Protein AF-A0A838FBD4-F1 (afdb_monomer)

Nearest PDB structures (foldseek):
  7ur6-assembly1_K  TM=4.235E-01  e=3.950E+00  Macaca mulatta
  9cx3-assembly1_L  TM=3.644E-01  e=2.946E+00  Mus musculus
  7t92-assembly1_L  TM=3.377E-01  e=5.617E+00  synthetic construct
  7sk3-assembly1_E  TM=3.081E-01  e=4.710E+00  Homo sapiens

Foldseek 3Di:
DDPQQKDKAFDPDADDWDDDPNDTDAFDDDPFWTWHDDHRIIIIHGPDDDPPDWDWDDDPPDIDTDDD

Sequence (68 aa):
VDSANALTVSFNQPGNWWWRSGIGASDYEKDKIAVDFEGSQYHLRFKELKPDHAIIYQQGKYWKEVEM

Secondary structure (DSSP, 8-state):
--TTSEEEEE-SSS----EETTEEP--EE-SSEEEEEETTEEEEEESS--TT---EEEETTEEEEPP-

Structure (mmCIF, N/CA/C/O backbone):
data_AF-A0A838FBD4-F1
#
_entry.id   AF-A0A838FBD4-F1
#
loop_
_atom_site.group_PDB
_atom_site.id
_atom_site.type_symbol
_atom_site.label_atom_id
_atom_site.label_alt_id
_atom_site.label_comp_id
_atom_site.label_asym_id
_atom_site.label_entity_id
_atom_site.label_seq_id
_atom_site.pdbx_PDB_ins_code
_atom_site.Cartn_x
_atom_site.Cartn_y
_atom_site.Cartn_z
_atom_site.occupancy
_atom_site.B_iso_or_equiv
_atom_site.auth_seq_id
_atom_site.auth_comp_id
_atom_site.auth_asym_id
_atom_site.auth_atom_id
_atom_site.pdbx_PDB_model_num
ATOM 1 N N . VAL A 1 1 ? -7.871 5.631 6.106 1.00 78.50 1 VAL A N 1
ATOM 2 C CA . VAL A 1 1 ? -8.079 5.622 4.630 1.00 78.50 1 VAL A CA 1
ATOM 3 C C . VAL A 1 1 ? -8.657 6.971 4.252 1.00 78.50 1 VAL A C 1
ATOM 5 O O . VAL A 1 1 ? -9.364 7.530 5.080 1.00 78.50 1 VAL A O 1
ATOM 8 N N . ASP A 1 2 ? -8.324 7.543 3.097 1.00 80.38 2 ASP A N 1
ATOM 9 C CA . ASP A 1 2 ? -8.901 8.840 2.724 1.00 80.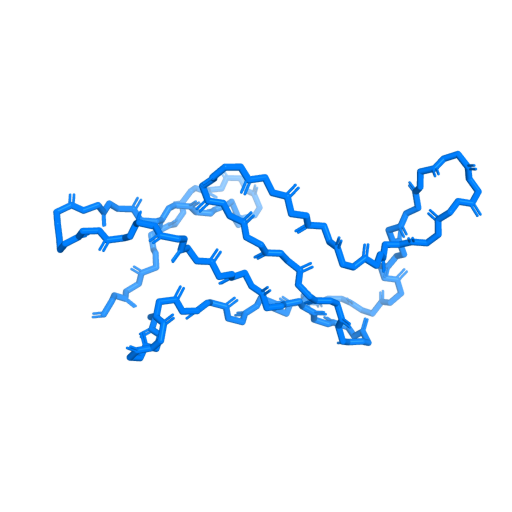38 2 ASP A CA 1
ATOM 10 C C . ASP A 1 2 ? -10.312 8.717 2.116 1.00 80.38 2 ASP A C 1
ATOM 12 O O . ASP A 1 2 ? -10.830 7.624 1.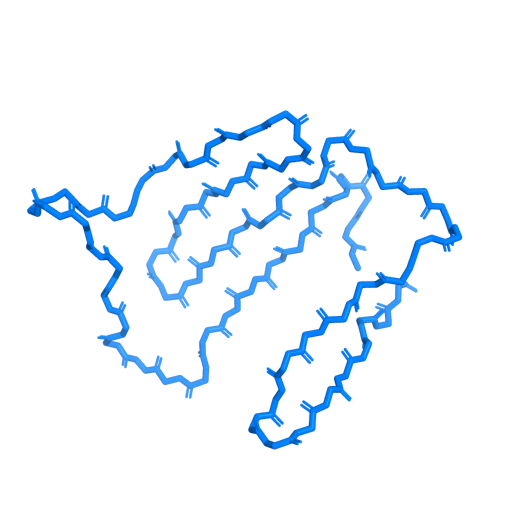872 1.00 80.38 2 ASP A O 1
ATOM 16 N N . SER A 1 3 ? -10.948 9.860 1.855 1.00 77.06 3 SER A N 1
ATOM 17 C CA . SER A 1 3 ? -12.277 9.922 1.237 1.00 77.06 3 SER A CA 1
ATOM 18 C C . SER A 1 3 ? -12.327 9.379 -0.198 1.00 77.06 3 SER A C 1
ATOM 20 O O . SER A 1 3 ? -13.419 9.201 -0.736 1.00 77.0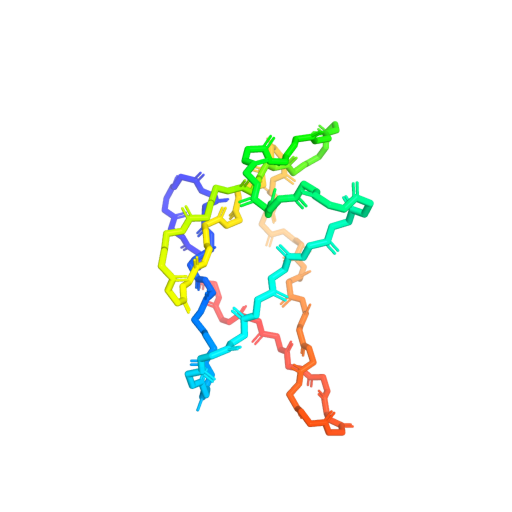6 3 SER A O 1
ATOM 22 N N . ALA A 1 4 ? -11.176 9.097 -0.817 1.00 78.94 4 ALA A N 1
ATOM 23 C CA . ALA A 1 4 ? -11.049 8.511 -2.146 1.00 78.94 4 ALA A CA 1
ATOM 24 C C . ALA A 1 4 ? -10.795 6.991 -2.105 1.00 78.94 4 ALA A C 1
ATOM 26 O O . ALA A 1 4 ? -10.453 6.403 -3.134 1.00 78.94 4 ALA A O 1
ATOM 27 N N . ASN A 1 5 ? -10.968 6.341 -0.945 1.00 87.25 5 ASN A N 1
ATOM 28 C CA . ASN A 1 5 ? -10.622 4.933 -0.730 1.00 87.25 5 ASN A CA 1
ATOM 29 C C . ASN A 1 5 ? -9.147 4.638 -1.049 1.00 87.25 5 ASN A C 1
ATOM 31 O O . ASN A 1 5 ? -8.813 3.551 -1.537 1.00 87.25 5 ASN A O 1
ATOM 35 N N . ALA A 1 6 ? -8.264 5.602 -0.786 1.00 89.94 6 ALA A N 1
ATOM 36 C CA . ALA A 1 6 ? -6.833 5.445 -0.953 1.00 89.94 6 ALA A CA 1
ATOM 37 C C . ALA A 1 6 ? -6.118 5.296 0.396 1.00 89.94 6 ALA A C 1
ATOM 39 O O . ALA A 1 6 ? -6.478 5.878 1.427 1.00 89.94 6 ALA A O 1
ATOM 40 N N . LEU A 1 7 ? -5.072 4.479 0.375 1.00 92.38 7 LEU A N 1
ATOM 41 C CA . LEU A 1 7 ? -4.135 4.270 1.463 1.00 92.38 7 LEU A CA 1
ATOM 42 C C . LEU A 1 7 ? -2.728 4.577 0.956 1.00 92.38 7 LEU A C 1
ATOM 44 O O . LEU A 1 7 ? -2.217 3.891 0.071 1.00 92.38 7 LEU A O 1
ATOM 48 N N . THR A 1 8 ? -2.086 5.578 1.549 1.00 92.38 8 THR A N 1
ATOM 49 C CA . THR A 1 8 ? -0.656 5.816 1.338 1.00 92.38 8 THR A CA 1
ATOM 50 C C . THR A 1 8 ? 0.139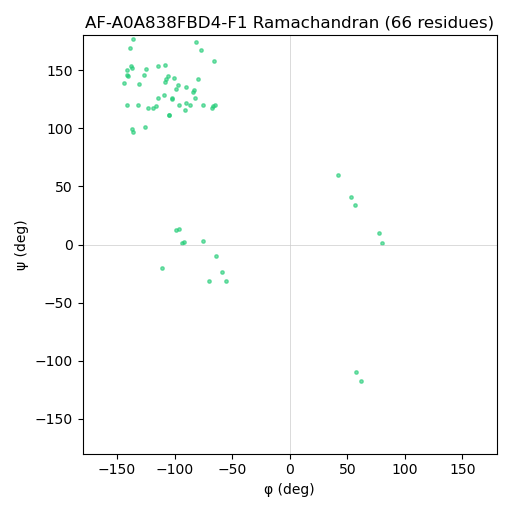 4.895 2.246 1.00 92.38 8 THR A C 1
ATOM 52 O O . THR A 1 8 ? -0.062 4.875 3.462 1.00 92.38 8 THR A O 1
ATOM 55 N N . VAL A 1 9 ? 1.055 4.139 1.653 1.00 89.56 9 VAL A N 1
ATOM 56 C CA . VAL A 1 9 ? 1.936 3.229 2.373 1.00 89.56 9 VAL A CA 1
ATOM 57 C C . VAL A 1 9 ? 3.376 3.650 2.148 1.00 89.56 9 VAL A C 1
ATOM 59 O O . VAL A 1 9 ? 3.888 3.612 1.030 1.00 89.56 9 VAL A O 1
ATOM 62 N N . SER A 1 10 ? 4.040 4.018 3.238 1.00 89.25 10 SER A N 1
ATOM 63 C CA . SER A 1 10 ? 5.450 4.397 3.243 1.00 89.25 10 SER A CA 1
ATOM 64 C C . SER A 1 10 ? 6.281 3.302 3.897 1.00 89.25 10 SER A C 1
ATOM 66 O O . SER A 1 10 ? 5.875 2.684 4.887 1.00 89.25 10 SER A O 1
ATOM 68 N N . PHE A 1 11 ? 7.475 3.066 3.367 1.00 82.31 11 PHE A N 1
ATOM 69 C CA . PHE A 1 11 ? 8.403 2.142 4.003 1.00 82.31 11 PHE A CA 1
ATOM 70 C C . PHE A 1 11 ? 9.124 2.809 5.171 1.00 82.31 11 PHE A C 1
ATOM 72 O O . PHE A 1 11 ? 9.554 3.954 5.081 1.00 82.31 11 PHE A O 1
ATOM 79 N N . ASN A 1 12 ? 9.357 2.046 6.238 1.00 85.06 12 ASN A N 1
ATOM 80 C CA . ASN A 1 12 ? 10.179 2.496 7.365 1.00 85.06 12 ASN A CA 1
ATOM 81 C C . ASN A 1 12 ? 11.694 2.487 7.056 1.00 85.06 12 ASN A C 1
ATOM 83 O O . ASN A 1 12 ? 12.513 2.733 7.936 1.00 85.06 12 ASN A O 1
ATOM 87 N N . GLN A 1 13 ? 12.083 2.138 5.827 1.00 82.88 13 GLN A N 1
ATOM 88 C CA . GLN A 1 13 ? 13.477 2.069 5.396 1.00 82.88 13 GLN A CA 1
ATOM 89 C C . GLN A 1 13 ? 13.626 2.592 3.960 1.00 82.88 13 GLN A C 1
ATOM 91 O O . GLN A 1 13 ? 12.725 2.375 3.142 1.00 82.88 13 GLN A O 1
ATOM 96 N N . PRO A 1 14 ? 14.753 3.245 3.630 1.00 80.94 14 PRO A N 1
ATOM 97 C CA . PRO A 1 14 ? 15.060 3.659 2.267 1.00 80.94 14 PRO A CA 1
ATOM 98 C C . PRO A 1 14 ? 15.535 2.476 1.406 1.00 80.94 14 PRO A C 1
ATOM 100 O O . PRO A 1 14 ? 15.880 1.411 1.915 1.00 80.94 14 PRO A O 1
ATOM 103 N N . GLY A 1 15 ? 15.591 2.681 0.087 1.00 78.69 15 GLY A N 1
ATOM 104 C CA . GLY A 1 15 ? 16.234 1.746 -0.845 1.00 78.69 15 GLY A CA 1
ATOM 105 C C . GLY A 1 15 ? 15.425 0.493 -1.192 1.00 78.69 15 GLY A C 1
ATOM 106 O O . GLY A 1 15 ? 15.961 -0.410 -1.830 1.00 78.69 15 GLY A O 1
ATOM 107 N N . ASN A 1 16 ? 14.145 0.422 -0.814 1.00 82.75 16 ASN A N 1
ATOM 108 C CA . ASN A 1 16 ? 13.274 -0.635 -1.323 1.00 82.75 16 ASN A CA 1
ATOM 109 C C . ASN A 1 16 ? 13.066 -0.424 -2.823 1.00 82.75 16 ASN A C 1
ATOM 111 O O . ASN A 1 16 ? 12.522 0.598 -3.233 1.00 82.75 16 ASN A O 1
ATOM 115 N N . TRP A 1 17 ? 13.481 -1.402 -3.625 1.00 76.50 17 TRP A N 1
ATOM 116 C CA . TRP A 1 17 ? 13.264 -1.390 -5.064 1.00 76.50 17 TRP A CA 1
ATOM 117 C C . TRP A 1 17 ? 12.364 -2.551 -5.449 1.00 76.50 17 TRP A C 1
ATOM 119 O O . TRP A 1 17 ? 12.687 -3.716 -5.212 1.00 76.50 17 TRP A O 1
ATOM 129 N N . TRP A 1 18 ? 11.213 -2.234 -6.032 1.00 77.12 18 TRP A N 1
ATOM 130 C CA . TRP A 1 18 ? 10.291 -3.242 -6.529 1.00 77.12 18 TRP A CA 1
ATOM 131 C C . TRP A 1 18 ? 10.551 -3.439 -8.015 1.00 77.12 18 TRP A C 1
ATOM 133 O O . TRP A 1 18 ? 10.488 -2.501 -8.808 1.00 77.12 18 TRP A O 1
ATOM 143 N N . TRP A 1 19 ? 10.902 -4.666 -8.377 1.00 82.19 19 TRP A N 1
ATOM 144 C CA . TRP A 1 19 ? 11.228 -5.053 -9.740 1.00 82.19 19 TRP A CA 1
ATOM 145 C C . TRP A 1 19 ? 10.656 -6.435 -10.031 1.00 82.19 19 TRP A C 1
ATOM 147 O O . TRP A 1 19 ? 10.610 -7.309 -9.160 1.00 82.19 19 TRP A O 1
ATOM 157 N N . ARG A 1 20 ? 10.222 -6.651 -11.268 1.00 79.56 20 ARG A N 1
ATOM 158 C CA . ARG A 1 20 ? 9.836 -7.972 -11.756 1.00 79.56 20 ARG A CA 1
ATOM 159 C C . ARG A 1 20 ? 10.309 -8.110 -13.192 1.00 79.56 20 ARG A C 1
ATOM 161 O O . ARG A 1 20 ? 9.914 -7.331 -14.049 1.00 79.56 20 ARG A O 1
ATOM 168 N N . SER A 1 21 ? 11.169 -9.094 -13.448 1.00 85.00 21 SER A N 1
ATOM 169 C CA . SER A 1 21 ? 11.708 -9.372 -14.789 1.00 85.00 21 SER A CA 1
ATOM 170 C C . SER A 1 21 ? 12.341 -8.148 -15.476 1.00 85.00 21 SER A C 1
ATOM 172 O O . SER A 1 21 ? 12.139 -7.932 -16.666 1.00 85.00 21 SER A O 1
AT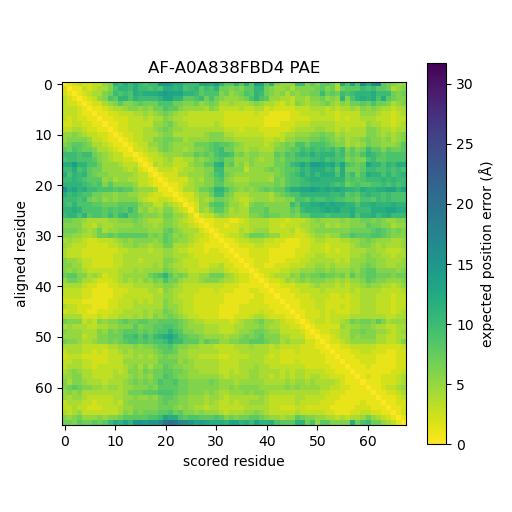OM 174 N N . GLY A 1 22 ? 13.087 -7.328 -14.727 1.00 80.56 22 GLY A N 1
ATOM 175 C CA . GLY A 1 22 ? 13.755 -6.132 -15.262 1.00 80.56 22 GLY A CA 1
ATOM 176 C C . GLY A 1 22 ? 12.858 -4.901 -15.432 1.00 80.56 22 GLY A C 1
ATOM 177 O O . GLY A 1 22 ? 13.344 -3.861 -15.862 1.00 80.56 22 GLY A O 1
ATOM 178 N N . ILE A 1 23 ? 11.579 -4.991 -15.066 1.00 80.00 23 ILE A N 1
ATOM 179 C CA . ILE A 1 23 ? 10.636 -3.871 -15.095 1.00 80.00 23 ILE A CA 1
ATOM 180 C C . ILE A 1 23 ? 10.458 -3.365 -13.662 1.00 80.00 23 ILE A C 1
ATOM 182 O O . ILE A 1 23 ? 10.174 -4.153 -12.753 1.00 80.00 23 ILE A O 1
ATOM 186 N N . GLY A 1 24 ? 10.685 -2.067 -13.452 1.00 79.81 24 GLY A N 1
ATOM 187 C CA . GLY A 1 24 ? 10.409 -1.402 -12.178 1.00 79.81 24 GLY A CA 1
ATOM 188 C C . GLY A 1 24 ? 8.911 -1.372 -11.880 1.00 79.81 24 GLY A C 1
ATOM 189 O O . GLY A 1 24 ? 8.089 -1.505 -12.782 1.00 79.81 24 GLY A O 1
ATOM 190 N N . ALA A 1 25 ? 8.542 -1.228 -10.613 1.00 79.56 25 ALA A N 1
ATOM 191 C CA . ALA A 1 25 ? 7.138 -1.106 -10.256 1.00 79.56 25 ALA A CA 1
ATOM 192 C C . ALA A 1 25 ? 6.558 0.222 -10.772 1.00 79.56 25 ALA A C 1
ATOM 194 O O . ALA A 1 25 ? 6.992 1.298 -10.368 1.00 79.56 25 ALA A O 1
ATOM 195 N N . SER A 1 26 ? 5.579 0.118 -11.664 1.00 78.25 26 SER A N 1
ATOM 196 C CA . SER A 1 26 ? 4.791 1.226 -12.200 1.00 78.25 26 SER A CA 1
ATOM 197 C C . SER A 1 26 ? 3.356 0.749 -12.413 1.00 78.25 26 SER A C 1
ATOM 199 O O . SER A 1 26 ? 3.165 -0.379 -12.873 1.00 78.25 26 SER A O 1
ATOM 201 N N . ASP A 1 27 ? 2.384 1.597 -12.078 1.00 78.00 27 ASP A N 1
ATOM 202 C CA . ASP A 1 27 ? 0.974 1.530 -12.492 1.00 78.00 27 ASP A CA 1
ATOM 203 C C . ASP A 1 27 ? 0.360 0.119 -12.471 1.00 78.00 27 ASP A C 1
ATOM 205 O O . ASP A 1 27 ? -0.072 -0.434 -13.488 1.00 78.00 27 ASP A O 1
ATOM 209 N N . TYR A 1 28 ? 0.348 -0.506 -11.292 1.00 84.50 28 TYR A N 1
ATOM 210 C CA . TYR A 1 28 ? -0.200 -1.851 -11.141 1.00 84.50 28 TYR A CA 1
ATOM 211 C C . TYR A 1 28 ? -1.704 -1.796 -10.892 1.00 84.50 28 TYR A C 1
ATOM 213 O O . TYR A 1 28 ? -2.153 -1.285 -9.869 1.00 84.50 28 TYR A O 1
ATOM 221 N N . GLU A 1 29 ? -2.492 -2.413 -11.769 1.00 90.69 29 GLU A N 1
ATOM 222 C CA . GLU A 1 29 ? -3.945 -2.441 -11.634 1.00 90.69 29 GLU A CA 1
ATOM 223 C C . GLU A 1 29 ? -4.524 -3.853 -11.795 1.00 90.69 29 GLU A C 1
ATOM 225 O O . GLU A 1 29 ? -4.128 -4.646 -12.654 1.00 90.69 29 GLU A O 1
ATOM 230 N N . LYS A 1 30 ? -5.493 -4.172 -10.934 1.00 89.06 30 LYS A N 1
ATOM 231 C CA . LYS A 1 30 ? -6.320 -5.383 -10.960 1.00 89.06 30 LYS A CA 1
ATOM 232 C C . LYS A 1 30 ? -7.779 -5.024 -10.696 1.00 89.06 30 LYS A C 1
ATOM 234 O O . LYS A 1 30 ? -8.109 -3.878 -10.403 1.00 89.06 30 LYS A O 1
ATOM 239 N N . ASP A 1 31 ? -8.663 -6.014 -10.757 1.00 92.00 31 ASP A N 1
ATOM 240 C CA . ASP A 1 31 ? -10.116 -5.824 -10.634 1.00 92.00 31 ASP A CA 1
ATOM 241 C C . ASP A 1 31 ? -10.539 -5.095 -9.352 1.00 92.00 31 ASP A C 1
ATOM 243 O O . ASP A 1 31 ? -11.511 -4.352 -9.370 1.00 92.00 31 ASP A O 1
ATOM 247 N N . LYS A 1 32 ? -9.795 -5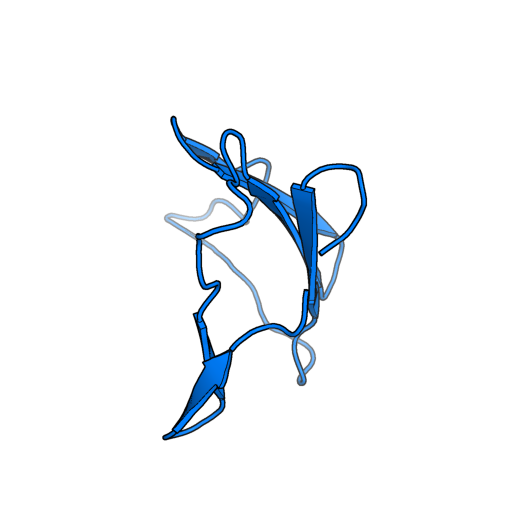.268 -8.251 1.00 91.31 32 LYS A N 1
ATOM 248 C CA . LYS A 1 32 ? -10.161 -4.729 -6.928 1.00 91.31 32 LYS A CA 1
ATOM 249 C C . LYS A 1 32 ? -9.265 -3.600 -6.424 1.00 91.31 32 LYS A C 1
ATOM 251 O O . LYS A 1 32 ? -9.670 -2.867 -5.524 1.00 91.31 32 LYS A O 1
ATOM 256 N N . ILE A 1 33 ? -8.057 -3.473 -6.969 1.00 92.25 33 ILE A N 1
ATOM 257 C CA . ILE A 1 33 ? -7.046 -2.537 -6.472 1.00 92.25 33 ILE A CA 1
ATOM 258 C C . ILE A 1 33 ? -6.270 -1.897 -7.618 1.00 92.25 33 ILE A C 1
ATOM 260 O O . ILE A 1 33 ? -6.055 -2.526 -8.655 1.00 92.25 33 ILE A O 1
ATOM 264 N N . ALA A 1 34 ? -5.807 -0.677 -7.388 1.00 92.31 34 ALA A N 1
ATOM 265 C CA . ALA A 1 34 ? -4.783 -0.019 -8.184 1.00 92.31 34 ALA A CA 1
ATOM 266 C C . ALA A 1 34 ? -3.663 0.467 -7.258 1.00 92.31 34 ALA A C 1
ATOM 268 O O . ALA A 1 34 ? -3.926 0.825 -6.109 1.00 92.31 34 ALA A O 1
ATOM 269 N N . VAL A 1 35 ? -2.424 0.434 -7.735 1.00 90.44 35 VAL A N 1
ATOM 270 C CA . VAL A 1 35 ? -1.240 0.860 -6.991 1.00 90.44 35 VAL A CA 1
ATOM 271 C C . VAL A 1 35 ? -0.403 1.776 -7.863 1.00 90.44 35 VAL A C 1
ATOM 273 O O . VAL A 1 35 ? 0.107 1.352 -8.902 1.00 90.44 35 VAL A O 1
ATOM 276 N N . ASP A 1 36 ? -0.225 2.995 -7.375 1.00 89.56 36 ASP A N 1
ATOM 277 C CA . ASP A 1 36 ? 0.606 4.024 -7.986 1.00 89.56 36 ASP A CA 1
ATOM 278 C C . ASP A 1 36 ? 1.851 4.226 -7.105 1.00 89.56 36 ASP A C 1
ATOM 280 O O . ASP A 1 36 ? 1.739 4.37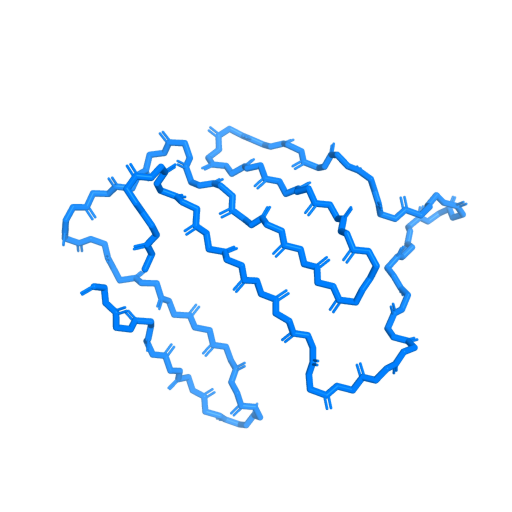5 -5.886 1.00 89.56 36 ASP A O 1
ATOM 284 N N . PHE A 1 37 ? 3.047 4.177 -7.694 1.00 87.31 37 PHE A N 1
ATOM 285 C CA . PHE A 1 37 ? 4.313 4.271 -6.955 1.00 87.31 37 PHE A CA 1
ATOM 286 C C . PHE A 1 37 ? 4.878 5.688 -7.005 1.00 87.31 37 PHE A C 1
ATOM 288 O O . PHE A 1 37 ? 4.993 6.275 -8.077 1.00 87.31 37 PHE A O 1
ATOM 295 N N . GLU A 1 38 ? 5.307 6.208 -5.855 1.00 86.19 38 GLU A N 1
ATOM 296 C CA . GLU A 1 38 ? 5.921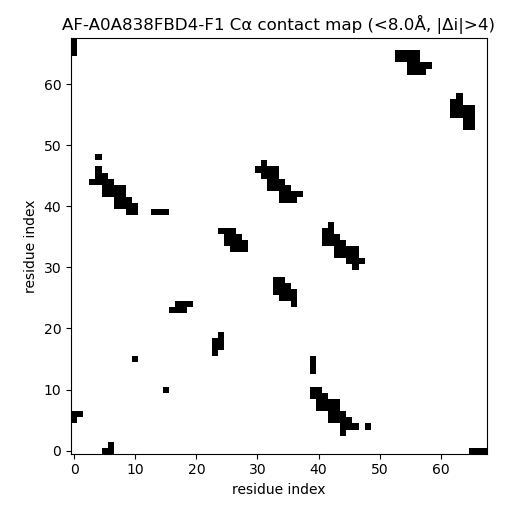 7.530 -5.737 1.00 86.19 38 GLU A CA 1
ATOM 297 C C . GLU A 1 38 ? 7.154 7.453 -4.824 1.00 86.19 38 GLU A C 1
ATOM 299 O O . GLU A 1 38 ? 7.065 7.481 -3.597 1.00 86.19 38 GLU A O 1
ATOM 304 N N . GLY A 1 39 ? 8.345 7.336 -5.416 1.00 83.75 39 GLY A N 1
ATOM 305 C CA . GLY A 1 39 ? 9.605 7.329 -4.668 1.00 83.75 39 GLY A CA 1
ATOM 306 C C . GLY A 1 39 ? 9.672 6.217 -3.613 1.00 83.75 39 GLY A C 1
ATOM 307 O O . GLY A 1 39 ? 9.808 5.044 -3.951 1.00 83.75 39 GLY A O 1
ATOM 308 N N . SER A 1 40 ? 9.622 6.584 -2.326 1.00 84.25 40 SER A N 1
ATOM 309 C CA . SER A 1 40 ? 9.680 5.652 -1.187 1.00 84.25 40 SER A CA 1
ATOM 310 C C . SER A 1 40 ? 8.309 5.257 -0.625 1.00 84.25 40 SER A C 1
ATOM 312 O O . SER A 1 40 ? 8.229 4.729 0.488 1.00 84.25 40 SER A O 1
ATOM 314 N N . GLN A 1 41 ? 7.233 5.550 -1.346 1.00 88.44 41 GLN A N 1
ATOM 315 C CA . GLN A 1 41 ? 5.872 5.203 -0.961 1.00 88.44 41 GLN A CA 1
ATOM 316 C C . GLN A 1 41 ? 5.065 4.711 -2.161 1.00 88.44 41 GLN A C 1
ATOM 318 O O . GLN A 1 41 ? 5.490 4.799 -3.314 1.00 88.44 41 GLN A O 1
ATOM 323 N N . TYR A 1 42 ? 3.890 4.168 -1.874 1.00 89.69 42 TYR A N 1
ATOM 324 C CA . TYR A 1 42 ? 2.888 3.871 -2.883 1.00 89.69 42 TYR A CA 1
ATOM 325 C C . TYR A 1 42 ? 1.496 4.251 -2.389 1.00 89.69 42 TYR A C 1
ATOM 327 O O . TYR A 1 42 ? 1.216 4.240 -1.188 1.00 89.69 42 TYR A O 1
ATOM 335 N N . HIS A 1 43 ? 0.619 4.552 -3.335 1.00 91.69 43 HIS A N 1
ATOM 336 C CA . HIS A 1 43 ? -0.790 4.816 -3.103 1.00 91.69 43 HIS A CA 1
ATOM 337 C C . HIS A 1 43 ? -1.590 3.601 -3.550 1.00 91.69 43 HIS A C 1
ATOM 339 O O . HIS A 1 43 ? -1.661 3.286 -4.735 1.00 91.69 43 HIS A O 1
ATOM 345 N N . LEU A 1 44 ? -2.180 2.903 -2.586 1.00 92.19 44 LEU A N 1
ATOM 346 C CA . LEU A 1 44 ? -3.102 1.804 -2.825 1.00 92.19 44 LEU A CA 1
ATOM 347 C C . LEU A 1 44 ? -4.522 2.357 -2.887 1.00 92.19 44 LEU A C 1
ATOM 349 O O . LEU A 1 44 ? -5.035 2.846 -1.887 1.00 92.19 44 LEU A O 1
ATOM 353 N N . ARG A 1 45 ? -5.172 2.241 -4.040 1.00 93.62 45 ARG A N 1
ATOM 354 C CA . ARG A 1 45 ? -6.577 2.603 -4.234 1.00 93.62 45 ARG A CA 1
ATOM 355 C C . ARG A 1 45 ? -7.434 1.348 -4.257 1.00 93.62 45 ARG A C 1
ATOM 357 O O . ARG A 1 45 ? -7.194 0.441 -5.058 1.00 93.62 45 ARG A O 1
ATOM 364 N N . PHE A 1 46 ? -8.451 1.306 -3.407 1.00 92.69 46 PHE A N 1
ATOM 365 C CA . PHE A 1 46 ? -9.453 0.246 -3.410 1.00 92.69 46 PHE A CA 1
ATOM 366 C C . PHE A 1 46 ? -10.604 0.641 -4.335 1.00 92.69 46 PHE A C 1
ATOM 368 O O . PHE A 1 46 ? -11.256 1.663 -4.128 1.00 92.69 46 PHE A O 1
ATOM 375 N N . LYS A 1 47 ? -10.876 -0.182 -5.352 1.00 91.69 47 LYS A N 1
ATOM 376 C CA . LYS A 1 47 ? -12.001 0.049 -6.276 1.00 91.69 47 LYS A CA 1
ATOM 377 C C . LYS A 1 47 ? -13.350 -0.177 -5.596 1.00 91.69 47 LYS A C 1
ATOM 379 O O . LYS A 1 47 ? -14.323 0.493 -5.915 1.00 91.69 47 LYS A O 1
ATOM 384 N N . GLU A 1 48 ? -13.376 -1.092 -4.630 1.00 89.31 48 GLU A N 1
ATOM 385 C CA . GLU A 1 48 ? -14.529 -1.378 -3.784 1.00 89.31 48 GLU A CA 1
ATOM 386 C C . GLU A 1 48 ? -14.064 -1.535 -2.331 1.00 89.31 48 GLU A C 1
ATOM 388 O O . GLU A 1 48 ? -13.568 -2.592 -1.933 1.00 89.31 48 GLU A O 1
ATOM 393 N N . LEU A 1 49 ? -14.221 -0.477 -1.533 1.00 89.00 49 LEU A N 1
ATOM 394 C CA . LEU A 1 49 ? -14.040 -0.522 -0.084 1.00 89.00 49 LEU A CA 1
ATOM 395 C C . LEU A 1 49 ? -15.384 -0.247 0.587 1.00 89.00 49 LEU A C 1
ATOM 397 O O . LEU A 1 49 ? -16.042 0.746 0.280 1.00 89.00 49 LEU A O 1
ATOM 401 N N . LYS A 1 50 ? -15.805 -1.152 1.471 1.00 87.31 50 LYS A N 1
ATOM 402 C CA . LYS A 1 50 ? -17.066 -1.044 2.204 1.00 87.31 50 LYS A CA 1
ATOM 403 C C . LYS A 1 50 ? -16.796 -0.718 3.674 1.00 87.31 50 LYS A C 1
ATOM 405 O O . LYS A 1 50 ? -15.734 -1.093 4.169 1.00 87.31 50 LYS A O 1
ATOM 410 N N . PRO A 1 51 ? -17.743 -0.076 4.381 1.00 84.12 51 PRO A N 1
ATOM 411 C CA . PRO A 1 51 ? -17.566 0.282 5.791 1.00 84.12 51 PRO A CA 1
ATOM 412 C C . PRO A 1 51 ? -17.304 -0.904 6.732 1.00 84.12 51 PRO A C 1
ATOM 414 O O . PRO A 1 51 ? -16.744 -0.717 7.803 1.00 84.12 51 PRO A O 1
ATOM 417 N N . ASP A 1 52 ? -17.717 -2.115 6.355 1.00 88.75 52 ASP A N 1
ATOM 418 C CA . ASP A 1 52 ? -17.546 -3.353 7.122 1.00 88.75 52 ASP A CA 1
ATOM 419 C C . ASP A 1 52 ? -16.259 -4.123 6.775 1.00 88.75 52 ASP A C 1
ATOM 421 O O . ASP A 1 52 ? -16.014 -5.204 7.313 1.00 88.75 52 ASP A O 1
ATOM 425 N N . HIS A 1 53 ? -15.424 -3.598 5.875 1.00 89.88 53 HIS A N 1
ATOM 426 C CA . HIS A 1 53 ? -14.141 -4.209 5.546 1.00 89.88 53 HIS A CA 1
ATOM 427 C C . HIS A 1 53 ? -13.057 -3.805 6.548 1.00 89.88 53 HIS A C 1
ATOM 429 O O . HIS A 1 53 ? -12.832 -2.624 6.788 1.00 89.88 53 HIS A O 1
ATOM 435 N N . ALA A 1 54 ? -12.300 -4.788 7.034 1.00 91.19 54 ALA A N 1
ATOM 436 C CA . ALA A 1 54 ? -11.048 -4.547 7.744 1.00 91.19 54 ALA A CA 1
ATOM 437 C C . ALA A 1 54 ? -9.874 -4.518 6.755 1.00 91.19 54 ALA A C 1
ATOM 439 O O . ALA A 1 54 ? -9.752 -5.390 5.887 1.00 91.19 54 ALA A O 1
ATOM 440 N N . ILE A 1 55 ? -8.973 -3.548 6.912 1.00 91.88 55 ILE A N 1
ATOM 441 C CA . ILE A 1 55 ? -7.699 -3.514 6.185 1.00 91.88 55 ILE A CA 1
ATOM 442 C C . ILE A 1 55 ? -6.600 -3.914 7.156 1.00 91.88 55 ILE A C 1
ATOM 444 O O . ILE A 1 55 ? -6.264 -3.165 8.071 1.00 91.88 55 ILE A O 1
ATOM 448 N N . ILE A 1 56 ? -6.015 -5.087 6.930 1.00 93.75 56 ILE A N 1
ATOM 449 C CA . ILE A 1 56 ? -4.946 -5.631 7.765 1.00 93.75 56 ILE A CA 1
ATOM 450 C C . ILE A 1 56 ? -3.601 -5.583 7.043 1.00 93.75 56 ILE A C 1
ATOM 452 O O . ILE A 1 56 ? -3.504 -5.871 5.851 1.00 93.75 56 ILE A O 1
ATOM 456 N N . TYR A 1 57 ? -2.544 -5.245 7.774 1.00 90.19 57 TYR A N 1
ATOM 457 C CA . TYR A 1 57 ? -1.178 -5.208 7.267 1.00 90.19 57 TYR A CA 1
ATOM 458 C C . TYR A 1 57 ? -0.202 -5.820 8.269 1.00 90.19 57 TYR A C 1
ATOM 460 O O . TYR A 1 57 ? -0.424 -5.829 9.482 1.00 90.19 57 TYR A O 1
ATOM 468 N N . GLN A 1 58 ? 0.896 -6.363 7.751 1.00 89.31 58 GLN A N 1
ATOM 469 C CA . GLN A 1 58 ? 1.930 -6.962 8.579 1.00 89.31 58 GLN A CA 1
ATOM 470 C C . GLN A 1 58 ? 2.896 -5.887 9.086 1.00 89.31 58 GLN A C 1
ATOM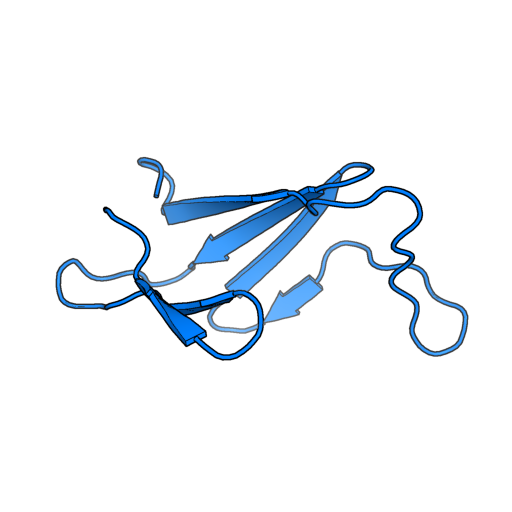 472 O O . GLN A 1 58 ? 3.433 -5.098 8.309 1.00 89.31 58 GLN A O 1
ATOM 477 N N . GLN A 1 59 ? 3.180 -5.903 10.387 1.00 88.25 59 GLN A N 1
ATOM 478 C CA . GLN A 1 59 ? 4.259 -5.134 10.997 1.00 88.25 59 GLN A CA 1
ATOM 479 C C . GLN A 1 59 ? 5.170 -6.068 11.803 1.00 88.25 59 GLN A C 1
ATOM 481 O O . GLN A 1 59 ? 4.863 -6.478 12.926 1.00 88.25 59 GLN A O 1
ATOM 486 N N . GLY A 1 60 ? 6.314 -6.423 11.212 1.00 87.81 60 GLY A N 1
ATOM 487 C CA . GLY A 1 60 ? 7.227 -7.415 11.778 1.00 87.81 60 GLY A CA 1
ATOM 488 C C . GLY A 1 60 ? 6.547 -8.781 11.894 1.00 87.81 60 GLY A C 1
ATOM 489 O O . GLY A 1 60 ? 6.149 -9.369 10.892 1.00 87.81 60 GLY A O 1
ATOM 490 N N . LYS A 1 61 ? 6.397 -9.285 13.123 1.00 94.31 61 LYS A N 1
ATOM 491 C CA . LYS A 1 61 ? 5.732 -10.571 13.409 1.00 94.31 61 LYS A CA 1
ATOM 492 C C . LYS A 1 61 ? 4.240 -10.453 13.741 1.00 94.31 61 LYS A C 1
ATOM 494 O O . LYS A 1 61 ? 3.619 -11.457 14.072 1.00 94.31 61 LYS A O 1
ATOM 499 N N . TYR A 1 62 ? 3.687 -9.243 13.712 1.00 95.50 62 TYR A N 1
ATOM 500 C CA . TYR A 1 62 ? 2.308 -8.974 14.107 1.00 95.50 62 TYR A CA 1
ATOM 501 C C . TYR A 1 62 ? 1.471 -8.517 12.917 1.00 95.50 62 TYR A C 1
ATOM 503 O O . TYR A 1 62 ? 1.990 -7.921 11.974 1.00 95.50 62 TYR A O 1
ATOM 511 N N . TRP A 1 63 ? 0.168 -8.760 13.007 1.00 95.19 63 TRP A N 1
ATOM 512 C CA . TRP A 1 63 ? -0.831 -8.161 12.132 1.00 95.19 63 TRP A CA 1
ATOM 513 C C . TRP A 1 63 ? -1.436 -6.952 12.830 1.00 95.19 63 TRP A C 1
ATOM 515 O O . TRP A 1 63 ? -1.700 -6.995 14.033 1.00 95.19 63 TRP A O 1
ATOM 525 N N . LYS A 1 64 ? -1.613 -5.872 12.079 1.00 94.44 64 LYS A N 1
ATOM 526 C CA . LYS A 1 64 ? -2.262 -4.644 12.527 1.00 94.44 64 LYS A CA 1
ATOM 527 C C . LYS A 1 64 ? -3.399 -4.301 11.588 1.00 94.44 64 LYS A C 1
ATOM 529 O O . LYS A 1 64 ? -3.345 -4.639 10.409 1.00 94.44 64 LYS A O 1
ATOM 534 N N . GLU A 1 65 ? -4.401 -3.630 12.123 1.00 94.12 65 GLU A N 1
ATOM 535 C CA . GLU A 1 65 ? -5.508 -3.080 11.355 1.00 94.12 65 GLU A CA 1
ATOM 536 C C . GLU A 1 65 ? -5.275 -1.584 11.132 1.00 94.12 65 GLU A C 1
ATOM 538 O O . GLU A 1 65 ? -4.706 -0.904 11.990 1.00 94.12 65 GLU A O 1
ATOM 543 N N . VAL A 1 66 ? -5.649 -1.084 9.956 1.00 90.31 66 VAL A N 1
ATOM 544 C CA . VAL A 1 66 ? -5.659 0.352 9.672 1.00 90.31 66 VAL A CA 1
ATOM 545 C C . VAL A 1 66 ? -6.872 0.960 10.367 1.00 90.31 66 VAL A C 1
ATOM 547 O O . VAL A 1 66 ? -8.000 0.594 10.051 1.00 90.31 66 VAL A O 1
ATOM 550 N N . GLU A 1 67 ? -6.644 1.908 11.272 1.00 82.94 67 GLU A N 1
ATOM 551 C CA . GLU A 1 67 ? -7.723 2.724 11.833 1.00 82.94 67 GLU A CA 1
ATOM 552 C C . GLU A 1 67 ? -8.333 3.576 10.707 1.00 82.94 67 GLU A C 1
ATOM 554 O O . GLU A 1 67 ? -7.619 4.309 10.007 1.00 82.94 67 GLU A O 1
ATOM 559 N N . MET A 1 68 ? -9.634 3.391 10.465 1.00 71.88 68 MET A N 1
ATOM 560 C CA . MET A 1 68 ? -10.377 4.045 9.383 1.00 71.88 68 MET A CA 1
ATOM 561 C C . MET A 1 68 ? -10.968 5.379 9.810 1.00 71.88 68 MET A C 1
ATOM 563 O O . MET A 1 68 ? -11.543 5.448 10.918 1.00 71.88 68 MET A O 1
#

pLDDT: mean 86.73, std 5.65, range [71.88, 95.5]

Mean predicted aligned error: 4.93 Å

Radius of gyration: 13.17 Å; Cα contacts (8 Å, |Δi|>4): 91; chains: 1; bounding box: 34×20×29 Å

Solvent-accessible surface area (backbone atoms only — not comparable to full-atom values): 4431 Å² total; per-residue (Å²): 90,50,99,76,43,32,40,80,48,69,58,99,59,84,88,76,77,59,68,57,95,92,40,67,70,62,74,46,73,56,96,55,38,36,38,45,64,55,90,73,31,33,40,40,32,42,74,76,76,56,96,88,62,85,54,73,46,78,57,90,96,42,79,43,70,63,80,112